Protein AF-A0A7S2M0Y6-F1 (afdb_monomer_lite)

Organism: NCBI:txid1333877

Sequence (138 aa):
VGSIPAVNFHEPTCTGGSCYLIDESVEADVHTFSRGSDGDYDNSEEATISWTGPAVVVVTRFATEANFDYLYIADEPGLSGDYHDVPLEYQLDGSTPNIRWTSDGSVTNDGWDFSLRQTEAIVEFRVGATEPHGIGFE

Radius of gyration: 20.8 Å; chains: 1; bounding box: 68×25×64 Å

Foldseek 3Di:
DDDDQADLWFDKDKDFDCVVQWDWDDDPQKIKTDHQPVHWHAAFGKMKIKTFAKKKKWWAAAAFAAPFWFKDWFPDDTDHHGDPPDGDIDTGGDGMGMIITGGHRDDIDSGTMMMMHHDDSDDPPPPPPPDPPDDDDD

pLDDT: mean 83.96, std 18.81, range [37.09, 98.12]

Structure (mmCIF, N/CA/C/O backbone):
data_AF-A0A7S2M0Y6-F1
#
_entry.id   AF-A0A7S2M0Y6-F1
#
loop_
_atom_site.group_PDB
_atom_site.id
_atom_site.type_symbol
_atom_site.label_atom_id
_atom_site.label_alt_id
_atom_site.label_comp_id
_atom_site.label_asym_id
_atom_site.label_entity_id
_atom_site.label_seq_id
_atom_site.pdbx_PDB_ins_code
_atom_site.Cartn_x
_atom_site.Cartn_y
_atom_site.Cartn_z
_atom_site.occupancy
_atom_site.B_iso_or_equiv
_atom_site.auth_seq_id
_atom_site.auth_comp_id
_atom_site.auth_asym_id
_atom_site.auth_atom_id
_atom_site.pdbx_PDB_model_num
ATOM 1 N N . VAL A 1 1 ? -33.124 -4.636 10.864 1.00 37.09 1 VAL A N 1
ATOM 2 C CA . VAL A 1 1 ? -31.934 -4.239 11.643 1.00 37.09 1 VAL A CA 1
ATOM 3 C C . VAL A 1 1 ? -31.182 -3.234 10.794 1.00 37.09 1 VAL A C 1
ATOM 5 O O . VAL A 1 1 ? -30.945 -3.527 9.632 1.00 37.09 1 VAL A O 1
ATOM 8 N N . GLY A 1 2 ? -30.992 -2.013 11.287 1.00 38.84 2 GLY A N 1
ATOM 9 C CA . GLY A 1 2 ? -30.251 -0.971 10.576 1.00 38.84 2 GLY A CA 1
ATOM 10 C C . GLY A 1 2 ? -28.986 -0.698 11.366 1.00 38.84 2 GLY A C 1
ATOM 11 O O . GLY A 1 2 ? -29.086 -0.258 12.508 1.00 38.84 2 GLY A O 1
ATOM 12 N N . SER A 1 3 ? -27.833 -1.030 10.798 1.00 49.31 3 SER A N 1
ATOM 13 C CA . S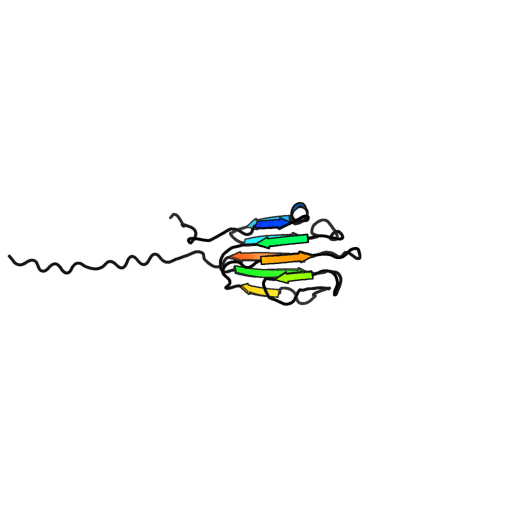ER A 1 3 ? -26.539 -0.692 11.383 1.00 49.31 3 SER A CA 1
ATOM 14 C C . SER A 1 3 ? -26.245 0.761 11.032 1.00 49.31 3 SER A C 1
ATOM 16 O O . SER A 1 3 ? -26.268 1.132 9.861 1.00 49.31 3 SER A O 1
ATOM 18 N N . ILE A 1 4 ? -26.050 1.596 12.046 1.00 48.88 4 ILE A N 1
ATOM 19 C CA . ILE A 1 4 ? -25.604 2.975 11.863 1.00 48.88 4 ILE A CA 1
ATOM 20 C C . ILE A 1 4 ? -24.075 2.910 11.941 1.00 48.88 4 ILE A C 1
ATOM 22 O O . ILE A 1 4 ? -23.584 2.406 12.953 1.00 48.88 4 ILE A O 1
ATOM 26 N N . PRO A 1 5 ? -23.318 3.356 10.924 1.00 52.50 5 PRO A N 1
ATOM 27 C CA . PRO A 1 5 ? -21.864 3.426 11.041 1.00 52.50 5 PRO A CA 1
ATOM 28 C C . PRO A 1 5 ? -21.498 4.316 12.237 1.00 52.50 5 PRO A C 1
ATOM 30 O O . PRO A 1 5 ? -22.153 5.339 12.468 1.00 52.50 5 PRO A O 1
ATOM 33 N N . ALA A 1 6 ? -20.493 3.922 13.027 1.00 55.50 6 ALA A N 1
ATOM 34 C CA . ALA A 1 6 ? -20.000 4.754 14.120 1.00 55.50 6 ALA A CA 1
ATOM 35 C C . ALA A 1 6 ? -19.696 6.170 13.622 1.00 55.50 6 ALA A C 1
ATOM 37 O O . ALA A 1 6 ? -19.186 6.388 12.522 1.00 55.50 6 ALA A O 1
ATOM 38 N N . VAL A 1 7 ? -20.018 7.148 14.463 1.00 53.25 7 VAL A N 1
ATOM 39 C CA . VAL A 1 7 ? -19.713 8.554 14.210 1.00 53.25 7 VAL A CA 1
ATOM 40 C C . VAL A 1 7 ? -18.205 8.711 13.945 1.00 53.25 7 VAL A C 1
ATOM 42 O O . VAL A 1 7 ? -17.394 8.348 14.793 1.00 53.25 7 VAL A O 1
ATOM 45 N N . ASN A 1 8 ? -17.853 9.263 12.776 1.00 59.78 8 ASN A N 1
ATOM 46 C CA . ASN A 1 8 ? -16.494 9.392 12.209 1.00 59.78 8 ASN A CA 1
ATOM 47 C C . ASN A 1 8 ? -15.907 8.153 11.509 1.00 59.78 8 ASN A C 1
ATOM 49 O O . ASN A 1 8 ? -14.697 8.067 11.375 1.00 59.78 8 ASN A O 1
ATOM 53 N N . PHE A 1 9 ? -16.707 7.202 11.036 1.00 70.19 9 PHE A N 1
ATOM 54 C CA . PHE A 1 9 ? -16.188 6.132 10.184 1.00 70.19 9 PHE A CA 1
ATOM 55 C C . PHE A 1 9 ? -16.194 6.548 8.706 1.00 70.19 9 PHE A C 1
ATOM 57 O O . PHE A 1 9 ? -17.235 6.954 8.189 1.00 70.19 9 PHE A O 1
ATOM 64 N N . HIS A 1 10 ? -15.044 6.442 8.040 1.00 80.31 10 HIS A N 1
ATOM 65 C CA . HIS A 1 10 ? -14.911 6.649 6.597 1.00 80.31 10 HIS A CA 1
ATOM 66 C C . HIS A 1 10 ? -14.350 5.389 5.955 1.00 80.31 10 HIS A C 1
ATOM 68 O O . HIS A 1 10 ? -13.361 4.838 6.451 1.00 80.31 10 HIS A O 1
ATOM 74 N N . GLU A 1 11 ? -14.997 4.967 4.869 1.00 85.69 11 GLU A N 1
ATOM 75 C CA . GLU A 1 11 ? -14.523 3.887 4.010 1.00 85.69 11 GLU A CA 1
ATOM 76 C C . GLU A 1 11 ? -13.134 4.220 3.434 1.00 85.69 11 GLU A C 1
ATOM 78 O O . GLU A 1 11 ? -12.812 5.403 3.241 1.00 85.69 11 GLU A O 1
ATOM 83 N N . PRO A 1 12 ? -12.293 3.205 3.175 1.00 92.06 12 PRO A N 1
ATOM 84 C CA . PRO A 1 12 ? -11.012 3.388 2.515 1.00 92.06 12 PRO A CA 1
ATOM 85 C C . PRO A 1 12 ? -11.175 4.142 1.200 1.00 92.06 12 PRO A C 1
ATOM 87 O O . PRO A 1 12 ? -12.008 3.802 0.372 1.00 92.06 12 PRO A O 1
ATOM 90 N N . THR A 1 13 ? -10.387 5.195 1.016 1.00 93.50 13 THR A N 1
ATOM 91 C CA . THR A 1 13 ? -10.391 5.996 -0.209 1.00 93.50 13 THR A CA 1
ATOM 92 C C . THR A 1 13 ? -8.967 6.174 -0.706 1.00 93.50 13 THR A C 1
ATOM 94 O O . THR A 1 13 ? -8.097 6.620 0.049 1.00 93.50 13 THR A O 1
ATOM 97 N N . CYS A 1 14 ? -8.733 5.881 -1.986 1.00 96.31 14 CYS A N 1
ATOM 98 C CA . CYS A 1 14 ? -7.466 6.174 -2.646 1.00 96.31 14 CYS A CA 1
ATOM 99 C C . CYS A 1 14 ? -7.430 7.623 -3.156 1.00 96.31 14 CYS A C 1
ATOM 101 O O . CYS A 1 14 ? -8.328 8.085 -3.860 1.00 96.31 14 CYS A O 1
ATOM 103 N N . THR A 1 15 ? -6.355 8.339 -2.835 1.00 96.38 15 THR A N 1
ATOM 104 C CA . THR A 1 15 ? -6.030 9.666 -3.374 1.00 96.38 15 THR A CA 1
ATOM 105 C C . THR A 1 15 ? -4.595 9.696 -3.897 1.00 96.38 15 THR A C 1
ATOM 107 O O . THR A 1 15 ? -3.722 9.036 -3.343 1.00 96.38 15 THR A O 1
ATOM 110 N N . GLY A 1 16 ? -4.329 10.443 -4.967 1.00 94.69 16 GLY A N 1
ATOM 111 C CA . GLY A 1 16 ? -2.990 10.535 -5.559 1.00 94.69 16 GLY A CA 1
ATOM 112 C C . GLY A 1 16 ? -2.996 10.386 -7.074 1.00 94.69 16 GLY A C 1
ATOM 113 O O . GLY A 1 16 ? -4.030 10.102 -7.683 1.00 94.69 16 GLY A O 1
ATOM 114 N N . GLY A 1 17 ? -1.826 10.608 -7.674 1.00 92.94 17 GLY A N 1
ATOM 115 C CA . GLY A 1 17 ? -1.639 10.550 -9.120 1.00 92.94 17 GLY A CA 1
ATOM 116 C C . GLY A 1 17 ? -1.900 9.164 -9.692 1.00 92.94 17 GLY A C 1
ATOM 117 O O . GLY A 1 17 ? -2.419 9.080 -10.795 1.00 92.94 17 GLY A O 1
ATOM 118 N N . SER A 1 18 ? -1.621 8.102 -8.934 1.00 96.00 18 SER A N 1
ATOM 119 C CA . SER A 1 18 ? -1.618 6.720 -9.432 1.00 96.00 18 SER A CA 1
ATOM 120 C C . SER A 1 18 ? -2.793 5.870 -8.954 1.00 96.00 18 SER A C 1
ATOM 122 O O . SER A 1 18 ? -2.845 4.685 -9.253 1.00 96.00 18 SER A O 1
ATOM 124 N N . CYS A 1 19 ? -3.779 6.447 -8.262 1.00 95.94 19 CYS A N 1
ATOM 125 C CA . CYS A 1 19 ? -4.940 5.684 -7.786 1.00 95.94 19 CYS A CA 1
ATOM 126 C C . CYS A 1 19 ? -5.770 5.046 -8.902 1.00 95.94 19 CYS A C 1
ATOM 128 O O . CYS A 1 19 ? -6.422 4.041 -8.671 1.00 95.94 19 CYS A O 1
ATOM 130 N N . TYR A 1 20 ? -5.734 5.598 -10.117 1.00 94.25 20 TYR A N 1
ATOM 131 C CA . TYR A 1 20 ? -6.425 5.011 -11.268 1.00 94.25 20 TYR A CA 1
ATOM 132 C C . TYR A 1 20 ? -5.757 3.726 -11.795 1.00 94.25 20 TYR A C 1
ATOM 134 O O . TYR A 1 20 ? -6.341 3.057 -12.644 1.00 94.25 20 TYR A O 1
ATOM 142 N N . LEU A 1 21 ? -4.540 3.417 -11.332 1.00 95.12 21 LEU A N 1
ATOM 143 C CA . LEU A 1 21 ? -3.775 2.206 -11.654 1.00 95.12 21 LEU A CA 1
ATOM 144 C C . LEU A 1 21 ? -3.894 1.133 -10.563 1.00 95.12 21 LEU A C 1
ATOM 146 O O . LEU A 1 21 ? -3.341 0.046 -10.712 1.00 95.12 21 LEU A O 1
ATOM 150 N N . ILE A 1 22 ? -4.556 1.455 -9.450 1.00 96.25 22 ILE A N 1
ATOM 151 C CA . ILE A 1 22 ? -4.773 0.537 -8.335 1.00 96.25 22 ILE A CA 1
ATOM 152 C C . ILE A 1 22 ? -6.170 -0.044 -8.507 1.00 96.25 22 ILE A C 1
ATOM 154 O O . ILE A 1 22 ? -7.155 0.696 -8.516 1.00 96.25 22 ILE A O 1
ATOM 158 N N . ASP A 1 23 ? -6.242 -1.363 -8.652 1.00 95.94 23 ASP A N 1
ATOM 159 C CA . ASP A 1 23 ? -7.515 -2.068 -8.646 1.00 95.94 23 ASP A CA 1
ATOM 160 C C . ASP A 1 23 ? -8.055 -2.103 -7.216 1.00 95.94 23 ASP A C 1
ATOM 162 O O . ASP A 1 23 ? -7.340 -2.458 -6.274 1.00 95.94 23 ASP A O 1
ATOM 166 N N . GLU A 1 24 ? -9.313 -1.697 -7.061 1.00 94.88 24 GLU A N 1
ATOM 167 C CA . GLU A 1 24 ? -10.039 -1.751 -5.800 1.00 94.88 24 GLU A CA 1
ATOM 168 C C . GLU A 1 24 ? -11.274 -2.633 -5.970 1.00 94.88 24 GLU A C 1
ATOM 170 O O . GLU A 1 24 ? -12.118 -2.408 -6.844 1.00 94.88 24 GLU A O 1
ATOM 175 N N . SER A 1 25 ? -11.420 -3.608 -5.078 1.00 94.25 25 SER A N 1
ATOM 176 C CA . SER A 1 25 ? -12.611 -4.446 -4.986 1.00 94.25 25 SER A CA 1
AT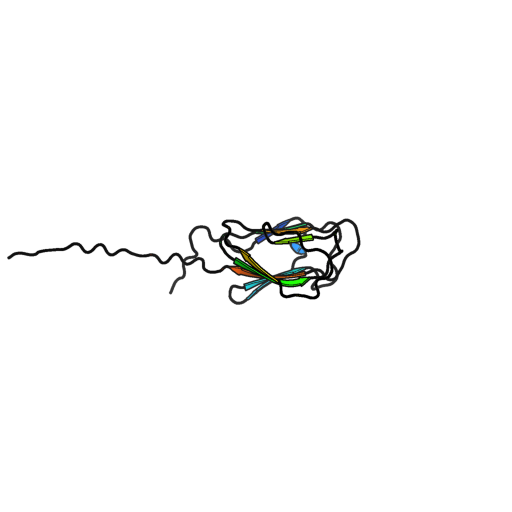OM 177 C C . SER A 1 25 ? -13.077 -4.575 -3.542 1.00 94.25 25 SER A C 1
ATOM 179 O O . SER A 1 25 ? -12.286 -4.514 -2.603 1.00 94.25 25 SER A O 1
ATOM 181 N N . VAL A 1 26 ? -14.387 -4.740 -3.351 1.00 92.88 26 VAL A N 1
ATOM 182 C CA . VAL A 1 26 ? -14.992 -4.847 -2.018 1.00 92.88 26 VAL A CA 1
ATOM 183 C C . VAL A 1 26 ? -15.872 -6.083 -1.960 1.00 92.88 26 VAL A C 1
ATOM 185 O O . VAL A 1 26 ? -16.882 -6.168 -2.660 1.00 92.88 26 VAL A O 1
ATOM 188 N N . GLU A 1 27 ? -15.516 -7.024 -1.088 1.00 91.94 27 GLU A N 1
ATOM 189 C CA . GLU A 1 27 ? -16.292 -8.237 -0.833 1.00 91.94 27 GLU A CA 1
ATOM 190 C C . GLU A 1 27 ? -16.510 -8.415 0.672 1.00 91.94 27 GLU A C 1
ATOM 192 O O . GLU A 1 27 ? -15.562 -8.493 1.447 1.00 91.94 27 GLU A O 1
ATOM 197 N N . ALA A 1 28 ? -17.775 -8.490 1.100 1.00 86.81 28 ALA A N 1
ATOM 198 C CA . ALA A 1 28 ? -18.154 -8.746 2.494 1.00 86.81 28 ALA A CA 1
ATOM 199 C C . ALA A 1 28 ? -17.416 -7.870 3.541 1.00 86.81 28 ALA A C 1
ATOM 201 O O . ALA A 1 28 ? -16.958 -8.393 4.556 1.00 86.81 28 ALA A O 1
ATOM 202 N N . ASP A 1 29 ? -17.345 -6.551 3.303 1.00 84.25 29 ASP A N 1
ATOM 203 C CA . ASP A 1 29 ? -16.679 -5.549 4.173 1.00 84.25 29 ASP A CA 1
ATOM 204 C C . ASP A 1 29 ? -15.137 -5.622 4.183 1.00 84.25 29 ASP A C 1
ATOM 206 O O . ASP A 1 29 ? -14.464 -4.991 4.995 1.00 84.25 29 ASP A O 1
ATOM 210 N N . VAL A 1 30 ? -14.553 -6.386 3.261 1.00 91.75 30 VAL A N 1
ATOM 211 C CA . VAL A 1 30 ? -13.108 -6.420 3.030 1.00 91.75 30 VAL A CA 1
ATOM 212 C C . VAL A 1 30 ? -12.808 -5.666 1.742 1.00 91.75 30 VAL A C 1
ATOM 214 O O . VAL A 1 30 ? -13.228 -6.087 0.663 1.00 91.75 30 VAL A O 1
ATOM 217 N N . HIS A 1 31 ? -12.076 -4.560 1.862 1.00 95.06 31 HIS A N 1
ATOM 218 C CA . HIS A 1 31 ? -11.526 -3.838 0.718 1.00 95.06 31 HIS A CA 1
ATOM 219 C C . HIS A 1 31 ? -10.213 -4.501 0.315 1.00 95.06 31 HIS A C 1
ATOM 221 O O . HIS A 1 31 ? -9.343 -4.709 1.158 1.00 95.06 31 HIS A O 1
ATOM 227 N N . THR A 1 32 ? -10.058 -4.836 -0.956 1.00 96.69 32 THR A N 1
ATOM 228 C CA . THR A 1 32 ? -8.810 -5.357 -1.515 1.00 96.69 32 THR A CA 1
ATOM 229 C C . THR A 1 32 ? -8.258 -4.334 -2.485 1.00 96.69 32 THR A C 1
ATOM 231 O O . THR A 1 32 ? -8.981 -3.868 -3.363 1.00 96.69 32 THR A O 1
ATOM 234 N N . PHE A 1 33 ? -6.985 -4.001 -2.306 1.00 97.06 33 PHE A N 1
ATOM 235 C CA . PHE A 1 33 ? -6.241 -3.106 -3.175 1.00 97.06 33 PHE A CA 1
ATOM 236 C C . PHE A 1 33 ? -5.098 -3.880 -3.811 1.00 97.06 33 PHE A C 1
ATOM 238 O O . PHE A 1 33 ? -4.307 -4.519 -3.110 1.00 97.06 33 PHE A O 1
ATOM 245 N N . SER A 1 34 ? -5.001 -3.778 -5.129 1.00 97.12 34 SER A N 1
ATOM 246 C CA . SER A 1 34 ? -3.989 -4.466 -5.918 1.00 97.12 34 SER A CA 1
ATOM 247 C C . SER A 1 34 ? -3.305 -3.490 -6.856 1.00 97.12 34 SER A C 1
ATOM 249 O O . SER A 1 34 ? -3.946 -2.841 -7.684 1.00 97.12 34 SER A O 1
ATOM 251 N N . ARG A 1 35 ? -1.977 -3.414 -6.761 1.00 96.50 35 ARG A N 1
ATOM 252 C CA . ARG A 1 35 ? -1.142 -2.788 -7.780 1.00 96.50 35 ARG A CA 1
ATOM 253 C C . ARG A 1 35 ? -0.309 -3.855 -8.465 1.00 96.50 35 ARG A C 1
ATOM 255 O O . ARG A 1 35 ? 0.426 -4.603 -7.830 1.00 96.50 35 ARG A O 1
ATOM 262 N N . GLY A 1 36 ? -0.408 -3.876 -9.788 1.00 91.69 36 GLY A N 1
ATOM 263 C CA . GLY A 1 36 ? 0.342 -4.795 -10.639 1.00 91.69 36 GLY A CA 1
ATOM 264 C C . GLY A 1 36 ? -0.354 -6.133 -10.907 1.00 91.69 36 GLY A C 1
ATOM 265 O O . GLY A 1 36 ? 0.285 -7.140 -11.199 1.00 91.69 36 GLY A O 1
ATOM 266 N N . SER A 1 37 ? -1.686 -6.146 -10.806 1.00 85.00 37 SER A N 1
ATOM 267 C CA . SER A 1 37 ? -2.553 -7.230 -11.288 1.00 85.00 37 SER A CA 1
ATOM 268 C C . SER A 1 37 ? -2.517 -7.391 -12.812 1.00 85.00 37 SER A C 1
ATOM 270 O O . SER A 1 37 ? -2.675 -8.500 -13.319 1.00 85.00 37 SER A O 1
ATOM 272 N N . ASP A 1 38 ? -2.286 -6.295 -13.539 1.00 86.19 38 ASP A N 1
ATOM 273 C CA . ASP A 1 38 ? -2.311 -6.220 -15.006 1.00 86.19 38 ASP A CA 1
ATOM 274 C C . ASP A 1 38 ? -0.906 -6.133 -15.641 1.00 86.19 38 ASP A C 1
ATOM 276 O O . ASP A 1 38 ? -0.768 -5.853 -16.834 1.00 86.19 38 ASP A O 1
ATOM 280 N N . GLY A 1 39 ? 0.143 -6.384 -14.852 1.00 89.25 39 GLY A N 1
ATOM 281 C CA . GLY A 1 39 ? 1.554 -6.243 -15.229 1.00 89.25 39 GLY A CA 1
ATOM 282 C C . GLY A 1 39 ? 2.348 -5.482 -14.169 1.00 89.25 39 GLY A C 1
ATOM 283 O O . GLY A 1 39 ? 1.803 -5.158 -13.120 1.00 89.25 39 GLY A O 1
ATOM 284 N N . ASP A 1 40 ? 3.615 -5.177 -14.437 1.00 94.88 40 ASP A N 1
ATOM 285 C CA . ASP A 1 40 ? 4.464 -4.450 -13.486 1.00 94.88 40 ASP A CA 1
ATOM 286 C C . ASP A 1 40 ? 3.883 -3.070 -13.123 1.00 94.88 40 ASP A C 1
ATOM 288 O O . ASP A 1 40 ? 3.043 -2.505 -13.841 1.00 94.88 40 ASP A O 1
ATOM 292 N N . TYR A 1 41 ? 4.320 -2.503 -11.995 1.00 95.62 41 TYR A N 1
ATOM 293 C CA . TYR A 1 41 ? 4.013 -1.100 -11.714 1.00 95.62 41 TYR A CA 1
ATOM 294 C C . TYR A 1 41 ? 4.754 -0.122 -12.630 1.00 95.62 41 TYR A C 1
ATOM 296 O O . TYR A 1 41 ? 5.690 -0.511 -13.318 1.00 95.62 41 TYR A O 1
ATOM 304 N N . ASP A 1 42 ? 4.305 1.133 -12.696 1.00 95.94 42 ASP A N 1
ATOM 305 C CA . ASP A 1 42 ? 4.966 2.187 -13.466 1.00 95.94 42 ASP A CA 1
ATOM 306 C C . ASP A 1 42 ? 5.965 2.966 -12.597 1.00 95.94 42 ASP A C 1
ATOM 308 O O . ASP A 1 42 ? 5.924 2.956 -11.362 1.00 95.94 42 ASP A O 1
ATOM 312 N N . ASN A 1 43 ? 6.858 3.702 -13.255 1.00 96.31 43 ASN A N 1
ATOM 313 C CA . ASN A 1 43 ? 7.770 4.621 -12.580 1.00 96.31 43 ASN A CA 1
ATOM 314 C C . ASN A 1 43 ? 7.016 5.852 -12.054 1.00 96.31 43 ASN A C 1
ATOM 316 O O . ASN A 1 43 ? 6.066 6.332 -12.677 1.00 96.31 43 ASN A O 1
ATOM 320 N N . SER A 1 44 ? 7.542 6.454 -10.986 1.00 96.38 44 SER A N 1
ATOM 321 C CA . SER A 1 44 ? 7.067 7.718 -10.407 1.00 96.38 44 SER A CA 1
ATOM 322 C C . SER A 1 44 ? 5.595 7.686 -9.994 1.00 96.38 44 SER A C 1
ATOM 324 O O . SER A 1 44 ? 4.878 8.683 -10.119 1.00 96.38 44 SER A O 1
ATOM 326 N N . GLU A 1 45 ? 5.138 6.534 -9.514 1.00 97.31 45 GLU A N 1
ATOM 327 C CA . GLU A 1 45 ? 3.811 6.385 -8.950 1.00 97.31 45 GLU A CA 1
ATOM 328 C C . GLU A 1 45 ? 3.733 6.989 -7.551 1.00 97.31 45 GLU A C 1
ATOM 330 O O . GLU A 1 45 ? 4.677 6.930 -6.763 1.00 97.31 45 GLU A O 1
ATOM 335 N N . GLU A 1 46 ? 2.568 7.549 -7.231 1.00 97.75 46 GLU A N 1
ATOM 336 C CA . GLU A 1 46 ? 2.240 8.019 -5.890 1.00 97.75 46 GLU A CA 1
ATOM 337 C C . GLU A 1 46 ? 0.749 7.801 -5.624 1.00 97.75 46 GLU A C 1
ATOM 339 O O . GLU A 1 46 ? -0.120 8.278 -6.368 1.00 97.75 46 GLU A O 1
ATOM 344 N N . ALA A 1 47 ? 0.450 7.096 -4.537 1.00 98.06 47 ALA A N 1
ATOM 345 C CA . ALA A 1 47 ? -0.910 6.899 -4.060 1.00 98.06 47 ALA A CA 1
ATOM 346 C C . ALA A 1 47 ? -0.957 6.866 -2.530 1.00 98.06 47 ALA A C 1
ATOM 348 O O . ALA A 1 47 ? -0.019 6.438 -1.860 1.00 98.06 47 ALA A O 1
ATOM 349 N N . THR A 1 48 ? -2.070 7.326 -1.972 1.00 97.94 48 THR A N 1
ATOM 350 C CA . THR A 1 48 ? -2.357 7.311 -0.539 1.00 97.94 48 THR A CA 1
ATOM 351 C C . THR A 1 48 ? -3.778 6.809 -0.320 1.00 97.94 48 THR A C 1
ATOM 353 O O . THR A 1 48 ? -4.742 7.460 -0.725 1.00 97.94 48 THR A O 1
ATOM 356 N N . ILE A 1 49 ? -3.908 5.671 0.352 1.00 96.94 49 ILE A N 1
ATOM 357 C CA . ILE A 1 49 ? -5.178 5.051 0.728 1.00 96.94 49 ILE A CA 1
ATOM 358 C C . ILE A 1 49 ? -5.437 5.396 2.189 1.00 96.94 49 ILE A C 1
ATOM 360 O O . ILE A 1 49 ? -4.649 5.041 3.059 1.00 96.94 49 ILE A O 1
ATOM 364 N N . SER A 1 50 ? -6.504 6.138 2.469 1.00 94.56 50 SER A N 1
ATOM 365 C CA . SER A 1 50 ? -6.819 6.630 3.818 1.00 94.56 50 SER A CA 1
ATOM 366 C C . SER A 1 50 ? -8.193 6.166 4.264 1.00 94.56 50 SER A C 1
ATOM 368 O O . SER A 1 50 ? -9.108 6.070 3.451 1.00 94.56 50 SER A O 1
ATOM 370 N N . TRP A 1 51 ? -8.346 5.929 5.562 1.00 92.06 51 TRP A N 1
ATOM 371 C CA . TRP A 1 51 ? -9.626 5.599 6.183 1.00 92.06 51 TRP A CA 1
ATOM 372 C C . TRP A 1 51 ? -9.685 6.187 7.594 1.00 92.06 51 TRP A C 1
ATOM 374 O O . TRP A 1 51 ? -8.743 6.825 8.071 1.00 92.06 51 TRP A O 1
ATOM 384 N N . THR A 1 52 ? -10.821 6.033 8.268 1.00 89.38 52 THR A N 1
ATOM 385 C CA . THR A 1 52 ? -10.976 6.481 9.660 1.00 89.38 52 THR A CA 1
ATOM 386 C C . THR A 1 52 ? -11.439 5.323 10.533 1.00 89.38 52 THR A C 1
ATOM 388 O O . THR A 1 52 ? -12.339 4.573 10.152 1.00 89.38 52 THR A O 1
ATOM 391 N N . GLY A 1 53 ? -10.826 5.189 11.707 1.00 86.56 53 GLY A N 1
ATOM 392 C CA . GLY A 1 53 ? -11.092 4.116 12.660 1.00 86.56 53 GLY A CA 1
ATOM 393 C C . GLY A 1 53 ? -10.170 2.898 12.525 1.00 86.56 53 GLY A C 1
ATOM 394 O O . GLY A 1 53 ? -9.341 2.826 11.612 1.00 86.56 53 GLY A O 1
ATOM 395 N N . PRO A 1 54 ? -10.314 1.938 13.453 1.00 88.31 54 PRO A N 1
ATOM 396 C CA . PRO A 1 54 ? -9.424 0.796 13.538 1.00 88.31 54 PRO A CA 1
ATOM 397 C C . PRO A 1 54 ? -9.612 -0.164 12.362 1.00 88.31 54 PRO A C 1
ATOM 399 O O . PRO A 1 54 ? -10.730 -0.397 11.891 1.00 88.31 54 PRO A O 1
ATOM 402 N N . ALA A 1 55 ? -8.510 -0.742 11.898 1.00 91.50 55 ALA A N 1
ATOM 403 C CA . ALA A 1 55 ? -8.519 -1.715 10.817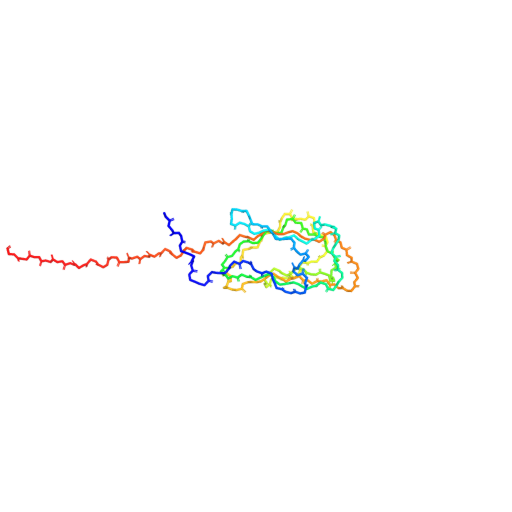 1.00 91.50 55 ALA A CA 1
ATOM 404 C C . ALA A 1 55 ? -7.419 -2.756 10.968 1.00 91.50 55 ALA A C 1
ATOM 406 O O . ALA A 1 55 ? -6.386 -2.529 11.594 1.00 91.50 55 ALA A O 1
ATOM 407 N N . VAL A 1 56 ? -7.646 -3.891 10.325 1.00 93.94 56 VAL A N 1
ATOM 408 C CA . VAL A 1 56 ? -6.634 -4.908 10.082 1.00 93.94 56 VAL A CA 1
ATOM 409 C C . VAL A 1 56 ? -6.258 -4.836 8.611 1.00 93.94 56 VAL A C 1
ATOM 411 O O . VAL A 1 56 ? -7.129 -4.929 7.743 1.00 93.94 56 VAL A O 1
ATOM 414 N N . VAL A 1 57 ? -4.967 -4.665 8.347 1.00 95.69 57 VAL A N 1
ATOM 415 C CA . VAL A 1 57 ? -4.388 -4.689 7.003 1.00 95.69 57 VAL A CA 1
ATOM 416 C C . VAL A 1 57 ? -3.579 -5.967 6.858 1.00 95.69 57 VAL A C 1
ATOM 418 O O . VAL A 1 57 ? -2.737 -6.264 7.703 1.00 95.69 57 VAL A O 1
ATOM 421 N N . VAL A 1 58 ? -3.825 -6.722 5.792 1.00 96.94 58 VAL A N 1
ATOM 422 C CA . VAL A 1 58 ? -3.096 -7.955 5.484 1.00 96.94 58 VAL A CA 1
ATOM 423 C C . VAL A 1 58 ? -2.511 -7.847 4.086 1.00 96.94 58 VAL A C 1
ATOM 425 O O . VAL A 1 58 ? -3.260 -7.868 3.111 1.00 96.94 58 VAL A O 1
ATOM 428 N N . VAL A 1 59 ? -1.187 -7.752 3.989 1.00 96.94 59 VAL A N 1
ATOM 429 C CA . VAL A 1 59 ? -0.455 -7.773 2.714 1.00 96.94 59 VAL A CA 1
ATOM 430 C C . VAL A 1 59 ? -0.291 -9.224 2.282 1.00 96.94 59 VAL A C 1
ATOM 432 O O . VAL A 1 59 ? 0.257 -10.029 3.034 1.00 96.94 59 VAL A O 1
ATOM 435 N N . THR A 1 60 ? -0.775 -9.571 1.094 1.00 96.00 60 THR A N 1
ATOM 436 C CA . THR A 1 60 ? -0.836 -10.953 0.586 1.00 96.00 60 THR A CA 1
ATOM 437 C C . THR A 1 60 ? 0.128 -11.214 -0.567 1.00 96.00 60 THR A C 1
ATOM 439 O O . THR A 1 60 ? 0.510 -12.364 -0.777 1.00 96.00 60 THR A O 1
ATOM 442 N N . ARG A 1 61 ? 0.562 -10.166 -1.276 1.00 94.88 61 ARG A N 1
ATOM 443 C CA . ARG A 1 61 ? 1.605 -10.209 -2.309 1.00 94.88 61 ARG A CA 1
ATOM 444 C C . ARG A 1 61 ? 2.467 -8.961 -2.195 1.00 94.88 61 ARG A C 1
ATOM 446 O O . ARG A 1 61 ? 1.933 -7.879 -1.957 1.00 94.88 61 ARG A O 1
ATOM 453 N N . PHE A 1 62 ? 3.779 -9.107 -2.358 1.00 95.88 62 PHE A N 1
ATOM 454 C CA . PHE A 1 62 ? 4.697 -7.975 -2.307 1.00 95.88 62 PHE A CA 1
ATOM 455 C C . PHE A 1 62 ? 6.016 -8.261 -3.044 1.00 95.88 62 PHE A C 1
ATOM 457 O O . PHE A 1 62 ? 6.791 -9.124 -2.626 1.00 95.88 62 PHE A O 1
ATOM 464 N N . ALA A 1 63 ? 6.253 -7.525 -4.126 1.00 95.25 63 ALA A N 1
ATOM 465 C CA . ALA A 1 63 ? 7.448 -7.565 -4.959 1.00 95.25 63 ALA A CA 1
ATOM 466 C C . ALA A 1 63 ? 7.687 -6.175 -5.575 1.00 95.25 63 ALA A C 1
ATOM 468 O O . ALA A 1 63 ? 7.037 -5.784 -6.547 1.00 95.25 63 ALA A O 1
ATOM 469 N N . THR A 1 64 ? 8.597 -5.405 -4.979 1.00 96.25 64 THR A N 1
ATOM 470 C CA . THR A 1 64 ? 8.973 -4.052 -5.429 1.00 96.25 64 THR A CA 1
ATOM 471 C C . THR A 1 64 ? 10.489 -3.915 -5.555 1.00 96.25 64 THR A C 1
ATOM 473 O O . THR A 1 64 ? 11.231 -4.795 -5.119 1.00 96.25 64 THR A O 1
ATOM 476 N N . GLU A 1 65 ? 10.997 -2.818 -6.126 1.00 96.56 65 GLU A N 1
ATOM 477 C CA . GLU A 1 65 ? 12.438 -2.577 -6.149 1.00 96.56 65 GLU A CA 1
ATOM 478 C C . GLU A 1 65 ? 12.967 -2.345 -4.727 1.00 96.56 65 GLU A C 1
ATOM 480 O O . GLU A 1 65 ? 12.560 -1.431 -4.000 1.00 96.56 65 GLU A O 1
ATOM 485 N N . ALA A 1 66 ? 13.920 -3.183 -4.320 1.00 95.44 66 ALA A N 1
ATOM 486 C CA . ALA A 1 66 ? 14.484 -3.139 -2.982 1.00 95.44 66 ALA A CA 1
ATOM 487 C C . ALA A 1 66 ? 15.183 -1.802 -2.696 1.00 95.44 66 ALA A C 1
ATOM 489 O O . ALA A 1 66 ? 16.201 -1.481 -3.308 1.00 95.44 66 ALA A O 1
ATOM 490 N N . ASN A 1 67 ? 14.735 -1.115 -1.643 1.00 94.50 67 ASN A N 1
ATOM 491 C CA . ASN A 1 67 ? 15.248 0.168 -1.147 1.00 94.50 67 ASN A CA 1
ATOM 492 C C . ASN A 1 67 ? 14.932 1.415 -1.999 1.00 94.50 67 ASN A C 1
ATOM 494 O O . ASN A 1 67 ? 15.429 2.496 -1.658 1.00 94.50 67 ASN A O 1
ATOM 498 N N . PHE A 1 68 ? 14.105 1.306 -3.037 1.00 96.19 68 PHE A N 1
ATOM 499 C CA . PHE A 1 68 ? 13.737 2.438 -3.900 1.00 96.19 68 PHE A CA 1
ATOM 500 C C . PHE A 1 68 ? 12.227 2.652 -3.938 1.00 96.19 68 PHE A C 1
ATOM 502 O O . PHE A 1 68 ? 11.771 3.776 -3.723 1.00 96.19 68 PHE A O 1
ATOM 509 N N . ASP A 1 69 ? 11.473 1.562 -4.062 1.00 97.81 69 ASP A N 1
ATOM 510 C CA . ASP A 1 69 ? 10.018 1.591 -4.108 1.00 97.81 69 ASP A CA 1
ATOM 511 C C . ASP A 1 69 ? 9.427 1.114 -2.788 1.00 97.81 69 ASP A C 1
ATOM 513 O O . ASP A 1 69 ? 9.769 0.033 -2.294 1.00 97.81 69 ASP A O 1
ATOM 517 N N . TYR A 1 70 ? 8.516 1.905 -2.222 1.00 97.44 70 TYR A N 1
ATOM 518 C CA . TYR A 1 70 ? 8.063 1.705 -0.851 1.00 97.44 70 TYR A CA 1
ATOM 519 C C . TYR A 1 70 ? 6.547 1.684 -0.702 1.00 97.44 70 TYR A C 1
ATOM 521 O O . TYR A 1 70 ? 5.844 2.593 -1.149 1.00 97.44 70 TYR A O 1
ATOM 529 N N . LEU A 1 71 ? 6.069 0.700 0.061 1.00 97.75 71 LEU A N 1
ATOM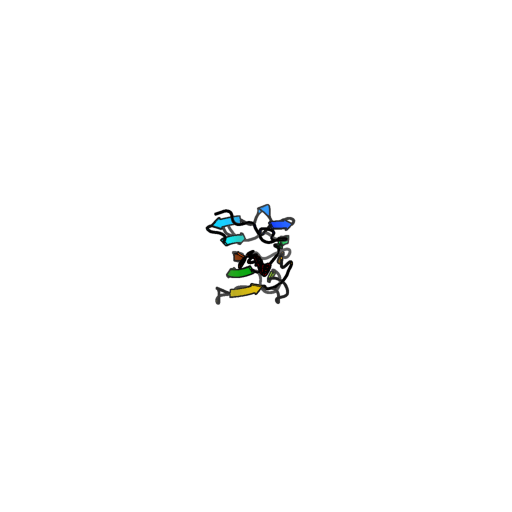 530 C CA . LEU A 1 71 ? 4.724 0.671 0.626 1.00 97.75 71 LEU A CA 1
ATOM 531 C C . LEU A 1 71 ? 4.805 0.900 2.138 1.00 97.75 71 LEU A C 1
ATOM 533 O O . LEU A 1 71 ? 5.356 0.090 2.882 1.00 97.75 71 LEU A O 1
ATOM 537 N N . TYR A 1 72 ? 4.256 2.014 2.601 1.00 96.81 72 TYR A N 1
ATOM 538 C CA . TYR A 1 72 ? 4.182 2.366 4.015 1.00 96.81 72 TYR A CA 1
ATOM 539 C C . TYR A 1 72 ? 2.811 1.983 4.558 1.00 96.81 72 TYR A C 1
ATOM 541 O O . TYR A 1 72 ? 1.799 2.441 4.027 1.00 96.81 72 TYR A O 1
ATOM 549 N N . ILE A 1 73 ? 2.778 1.181 5.623 1.00 95.44 73 ILE A N 1
ATOM 550 C CA . ILE A 1 73 ? 1.546 0.825 6.330 1.00 95.44 73 ILE A CA 1
ATOM 551 C C . ILE A 1 73 ? 1.478 1.656 7.614 1.00 95.44 73 ILE A C 1
ATOM 553 O O . ILE A 1 73 ? 2.150 1.349 8.594 1.00 95.44 73 ILE A O 1
ATOM 557 N N . ALA A 1 74 ? 0.681 2.725 7.609 1.00 92.25 74 ALA A N 1
ATOM 558 C CA . ALA A 1 74 ? 0.615 3.700 8.698 1.00 92.25 74 ALA A CA 1
ATOM 559 C C . ALA A 1 74 ? 2.009 4.233 9.101 1.00 92.25 74 ALA A C 1
ATOM 561 O O . ALA A 1 74 ? 2.730 4.766 8.256 1.00 92.25 74 ALA A O 1
ATOM 562 N N . ASP A 1 75 ? 2.372 4.117 10.382 1.00 89.31 75 ASP A N 1
ATOM 563 C CA . ASP A 1 75 ? 3.641 4.596 10.945 1.00 89.31 75 ASP A CA 1
ATOM 564 C C . ASP 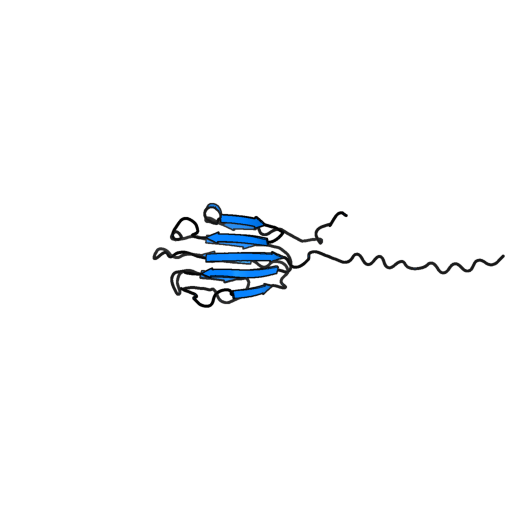A 1 75 ? 4.762 3.534 10.918 1.00 89.31 75 ASP A C 1
ATOM 566 O O . ASP A 1 75 ? 5.855 3.769 11.443 1.00 89.31 75 ASP A O 1
ATOM 570 N N . GLU A 1 76 ? 4.514 2.368 10.316 1.00 91.38 76 GLU A N 1
ATOM 571 C CA . GLU A 1 76 ? 5.506 1.299 10.213 1.00 91.38 76 GLU A CA 1
ATOM 572 C C . GLU A 1 76 ? 6.621 1.641 9.209 1.00 91.38 76 GLU A C 1
ATOM 574 O O . GLU A 1 76 ? 6.418 2.415 8.262 1.00 91.38 76 GLU A O 1
ATOM 579 N N . PRO A 1 77 ? 7.821 1.051 9.370 1.00 93.06 77 PRO A N 1
ATOM 580 C CA . PRO A 1 77 ? 8.870 1.150 8.364 1.00 93.06 77 PRO A CA 1
ATOM 581 C C . PRO A 1 77 ? 8.362 0.725 6.979 1.00 93.06 77 PRO A C 1
ATOM 583 O O . PRO A 1 77 ? 7.652 -0.271 6.849 1.00 93.06 77 PRO A O 1
ATOM 586 N N . GLY A 1 78 ? 8.749 1.470 5.940 1.00 94.31 78 GLY A N 1
ATOM 587 C CA . GLY A 1 78 ? 8.329 1.181 4.570 1.00 94.31 78 GLY A CA 1
ATOM 588 C C . GLY A 1 78 ? 8.815 -0.186 4.093 1.00 94.31 78 GLY A C 1
ATOM 589 O O . GLY A 1 78 ? 10.008 -0.492 4.172 1.00 94.31 78 GLY A O 1
ATOM 590 N N . LEU A 1 79 ? 7.893 -0.983 3.563 1.00 95.81 79 LEU A N 1
ATOM 591 C CA . LEU A 1 79 ? 8.182 -2.243 2.892 1.00 95.81 79 LEU A CA 1
ATOM 592 C C . LEU A 1 79 ? 8.789 -1.949 1.520 1.00 95.81 79 LEU A C 1
ATOM 594 O O . LEU A 1 79 ? 8.267 -1.105 0.800 1.00 95.81 79 LEU A O 1
ATOM 598 N N . SER A 1 80 ? 9.874 -2.634 1.165 1.00 96.00 80 SER A N 1
ATOM 599 C CA . SER A 1 80 ? 10.496 -2.571 -0.165 1.00 96.00 80 SER A CA 1
ATOM 600 C C . SER A 1 80 ? 11.202 -3.887 -0.493 1.00 96.00 80 SER A C 1
ATOM 602 O O . SER A 1 80 ? 11.658 -4.577 0.423 1.00 96.00 80 SER A O 1
ATOM 604 N N . GLY A 1 81 ? 11.327 -4.222 -1.777 1.00 94.19 81 GLY A N 1
ATOM 605 C CA . GLY A 1 81 ? 11.948 -5.467 -2.231 1.00 94.19 81 GLY A CA 1
ATOM 606 C C . GLY A 1 81 ? 10.951 -6.608 -2.418 1.00 94.19 81 GLY A C 1
ATOM 607 O O . GLY A 1 81 ? 9.736 -6.421 -2.391 1.00 94.19 81 GLY A O 1
ATOM 608 N N . ASP A 1 82 ? 11.482 -7.817 -2.563 1.00 88.88 82 ASP A N 1
ATOM 609 C CA . ASP A 1 82 ? 10.695 -9.046 -2.623 1.00 88.88 82 ASP A CA 1
ATOM 610 C C . ASP A 1 82 ? 10.507 -9.647 -1.226 1.00 88.88 82 ASP A C 1
ATOM 612 O O . ASP A 1 82 ? 11.477 -10.015 -0.555 1.00 88.88 82 ASP A O 1
ATOM 616 N N . TYR A 1 83 ? 9.253 -9.788 -0.789 1.00 81.38 83 TYR A N 1
ATOM 617 C CA . TYR A 1 83 ? 8.915 -10.446 0.476 1.00 81.38 83 TYR A CA 1
ATOM 618 C C . TYR A 1 83 ? 8.299 -11.821 0.216 1.00 81.38 83 TYR A C 1
ATOM 620 O O . TYR A 1 83 ? 7.124 -11.954 -0.118 1.00 81.38 83 TYR A O 1
ATOM 628 N N . HIS A 1 84 ? 9.090 -12.872 0.433 1.00 74.31 84 HIS A N 1
ATOM 629 C CA . HIS A 1 84 ? 8.615 -14.257 0.329 1.00 74.31 84 HIS A CA 1
ATOM 630 C C . HIS A 1 84 ? 7.829 -14.738 1.564 1.00 74.31 84 HIS A C 1
ATOM 632 O O . HIS A 1 84 ? 7.216 -15.801 1.510 1.00 74.31 84 HIS A O 1
ATOM 638 N N . ASP A 1 85 ? 7.823 -13.964 2.653 1.00 83.88 85 ASP A N 1
ATOM 639 C CA . ASP A 1 85 ? 7.194 -14.308 3.939 1.00 83.88 85 ASP A CA 1
ATOM 640 C C . ASP A 1 85 ? 5.798 -13.678 4.134 1.00 83.88 85 ASP A C 1
ATOM 642 O O . ASP A 1 85 ? 5.358 -13.441 5.258 1.00 83.88 85 ASP A O 1
ATOM 646 N N . VAL A 1 86 ? 5.079 -13.395 3.044 1.00 88.88 86 VAL A N 1
ATOM 647 C CA . VAL A 1 86 ? 3.659 -13.006 3.096 1.00 88.88 86 VAL A CA 1
ATOM 648 C C . VAL A 1 86 ? 2.773 -14.204 3.508 1.00 88.88 86 VAL A C 1
ATOM 650 O O . VAL A 1 86 ? 3.078 -15.345 3.149 1.00 88.88 86 VAL A O 1
ATOM 653 N N . PRO A 1 87 ? 1.658 -13.994 4.240 1.00 94.62 87 PRO A N 1
ATOM 654 C CA . PRO A 1 87 ? 1.031 -12.708 4.538 1.00 94.62 87 PRO A CA 1
ATOM 655 C C . PRO A 1 87 ? 1.636 -11.954 5.733 1.00 94.62 87 PRO A C 1
ATOM 657 O O . PRO A 1 87 ? 2.005 -12.557 6.739 1.00 94.62 87 PRO A O 1
ATOM 660 N N . LEU A 1 88 ? 1.648 -10.621 5.644 1.00 94.38 88 LEU A N 1
ATOM 661 C CA . LEU A 1 88 ? 1.999 -9.715 6.746 1.00 94.38 88 LEU A CA 1
ATOM 662 C C . LEU A 1 88 ? 0.729 -9.050 7.286 1.00 94.38 88 LEU A C 1
ATOM 664 O O . LEU A 1 88 ? -0.004 -8.433 6.516 1.00 94.38 88 LEU A O 1
ATOM 668 N N . GLU A 1 89 ? 0.472 -9.165 8.590 1.00 95.38 89 GLU A N 1
ATOM 669 C CA . GLU A 1 89 ? -0.706 -8.586 9.252 1.00 95.38 89 GLU A CA 1
ATOM 670 C C . GLU A 1 89 ? -0.324 -7.379 10.119 1.00 95.38 89 GLU A C 1
ATOM 672 O O . GLU A 1 89 ? 0.595 -7.453 10.936 1.00 95.38 89 GLU A O 1
ATOM 677 N N . TYR A 1 90 ? -1.088 -6.296 9.981 1.00 93.62 90 TYR A N 1
ATOM 678 C CA . TYR A 1 90 ? -0.969 -5.067 10.756 1.00 93.62 90 TYR A CA 1
ATOM 679 C C . TYR A 1 90 ? -2.304 -4.741 11.419 1.00 93.62 90 TYR A C 1
ATOM 681 O O . TYR A 1 90 ? -3.326 -4.593 10.745 1.00 93.62 90 TYR A O 1
ATOM 689 N N . GLN A 1 91 ? -2.289 -4.603 12.742 1.00 93.31 91 GLN A N 1
ATOM 690 C CA . GLN A 1 91 ? -3.438 -4.151 13.525 1.00 93.31 91 GLN A CA 1
ATOM 691 C C . GLN A 1 91 ? -3.274 -2.660 13.804 1.00 93.31 91 GLN A C 1
ATOM 693 O O . GLN A 1 91 ? -2.303 -2.242 14.430 1.00 93.31 91 GLN A O 1
ATOM 698 N N . LEU A 1 92 ? -4.196 -1.856 13.283 1.00 90.88 92 LEU A N 1
ATOM 699 C CA . LEU A 1 92 ? -4.119 -0.403 13.315 1.00 90.88 92 LEU A CA 1
ATOM 700 C C . LEU A 1 92 ? -5.250 0.132 14.190 1.00 90.88 92 LEU A C 1
ATOM 702 O O . LEU A 1 92 ? -6.409 0.090 13.794 1.00 90.88 92 LEU A O 1
ATOM 706 N N . ASP A 1 93 ? -4.904 0.660 15.364 1.00 84.00 93 ASP A N 1
ATOM 707 C CA . ASP A 1 93 ? -5.858 1.228 16.335 1.00 84.00 93 ASP A CA 1
ATOM 708 C C . ASP A 1 93 ? -6.117 2.737 16.132 1.00 84.00 93 ASP A C 1
ATOM 710 O O . ASP A 1 93 ? -6.870 3.366 16.879 1.00 84.00 93 ASP A O 1
ATOM 714 N N . GLY A 1 94 ? -5.432 3.352 15.164 1.00 67.38 94 GLY A N 1
ATOM 715 C CA . GLY A 1 94 ? -5.386 4.801 14.979 1.00 67.38 94 GLY A CA 1
ATOM 716 C C . GLY A 1 94 ? -6.700 5.422 14.497 1.00 67.38 94 GLY A C 1
ATOM 717 O O . GLY A 1 94 ? -7.519 4.791 13.834 1.00 67.38 94 GLY A O 1
ATOM 718 N N . SER A 1 95 ? -6.877 6.717 14.782 1.00 70.75 95 SER A N 1
ATOM 719 C CA . SER A 1 95 ? -8.069 7.457 14.354 1.00 70.75 95 SER A CA 1
ATOM 720 C C . SER A 1 95 ? -8.108 7.700 12.841 1.00 70.75 95 SER A C 1
ATOM 722 O O . SER A 1 95 ? -9.183 7.613 12.267 1.00 70.75 95 SER A O 1
ATOM 724 N N . THR A 1 96 ? -6.973 7.985 12.188 1.00 78.81 96 THR A N 1
ATOM 725 C CA . THR A 1 96 ? -6.880 8.283 10.736 1.00 78.81 96 THR A CA 1
ATOM 726 C C . THR A 1 96 ? -5.615 7.682 10.099 1.00 78.81 96 THR A C 1
ATOM 728 O O . THR A 1 96 ? -4.729 8.425 9.660 1.00 78.81 96 THR A O 1
ATOM 731 N N . PRO A 1 97 ? -5.459 6.351 10.121 1.00 87.75 97 PRO A N 1
ATOM 732 C CA . PRO A 1 97 ? -4.353 5.678 9.445 1.00 87.75 97 PRO A CA 1
ATOM 733 C C . PRO A 1 97 ? -4.420 5.856 7.917 1.00 87.75 97 PRO A C 1
ATOM 735 O O . PRO A 1 97 ? -5.473 6.131 7.334 1.00 87.75 97 PRO A O 1
ATOM 738 N N . ASN A 1 98 ? -3.267 5.703 7.270 1.00 94.31 98 ASN A N 1
ATOM 739 C CA . ASN A 1 98 ? -3.143 5.691 5.817 1.00 94.31 98 ASN A CA 1
ATOM 740 C C . ASN A 1 98 ? -2.114 4.650 5.372 1.00 94.31 98 ASN A C 1
ATOM 742 O O . ASN A 1 98 ? -1.244 4.250 6.142 1.00 94.31 98 ASN A O 1
ATOM 746 N N . ILE A 1 99 ? -2.221 4.229 4.120 1.00 97.06 99 ILE A N 1
ATOM 747 C CA . ILE A 1 99 ? -1.224 3.442 3.406 1.00 97.06 99 ILE A CA 1
ATOM 748 C C . ILE A 1 99 ? -0.699 4.312 2.277 1.00 97.06 99 ILE A C 1
ATOM 750 O O . ILE A 1 99 ? -1.490 4.857 1.506 1.00 97.06 99 ILE A O 1
ATOM 754 N N . ARG A 1 100 ? 0.622 4.447 2.170 1.00 97.75 100 ARG A N 1
ATOM 755 C CA . ARG A 1 100 ? 1.258 5.256 1.128 1.00 97.75 100 ARG A CA 1
ATOM 756 C C . ARG A 1 100 ? 2.120 4.387 0.230 1.00 97.75 100 ARG A C 1
ATOM 758 O O . ARG A 1 100 ? 2.972 3.654 0.719 1.00 97.75 100 ARG A O 1
ATOM 765 N N . TRP A 1 101 ? 1.930 4.535 -1.070 1.00 98.12 101 TRP A N 1
ATOM 766 C CA . TRP A 1 101 ? 2.704 3.892 -2.121 1.00 98.12 101 TRP A CA 1
ATOM 767 C C . TRP A 1 101 ? 3.522 4.935 -2.880 1.00 98.12 101 TRP A C 1
ATOM 769 O O . TRP A 1 101 ? 3.008 6.014 -3.193 1.00 98.12 101 TRP A O 1
ATOM 779 N N . THR A 1 102 ? 4.781 4.613 -3.174 1.00 97.81 102 THR A N 1
ATOM 780 C CA . THR A 1 102 ? 5.650 5.426 -4.024 1.00 97.81 102 THR A CA 1
ATOM 781 C C . THR A 1 102 ? 6.619 4.554 -4.813 1.00 97.81 102 THR A C 1
ATOM 783 O O . THR A 1 102 ? 7.199 3.628 -4.238 1.00 97.81 102 THR A O 1
ATOM 786 N N . SER A 1 103 ? 6.810 4.879 -6.095 1.00 97.75 103 SER A N 1
ATOM 787 C CA . SER A 1 103 ? 7.891 4.324 -6.913 1.00 97.75 103 SER A CA 1
ATOM 788 C C . SER A 1 103 ? 8.864 5.390 -7.419 1.00 97.75 103 SER A C 1
ATOM 790 O O . SER A 1 103 ? 8.531 6.576 -7.541 1.00 97.75 103 SER A O 1
ATOM 792 N N . ASP A 1 104 ? 10.088 4.961 -7.693 1.00 96.75 104 ASP A N 1
ATOM 793 C CA . ASP A 1 104 ? 11.197 5.770 -8.175 1.00 96.75 104 ASP A CA 1
ATOM 794 C C . ASP A 1 104 ? 11.152 5.953 -9.718 1.00 96.75 104 ASP A C 1
ATOM 796 O O . ASP A 1 104 ? 10.132 5.736 -10.375 1.00 96.75 104 ASP A O 1
ATOM 800 N N . GLY A 1 105 ? 12.209 6.498 -10.327 1.00 95.94 105 GLY A N 1
ATOM 801 C CA . GLY A 1 105 ? 12.267 6.751 -11.768 1.00 95.94 105 GLY A CA 1
ATOM 802 C C . GLY A 1 105 ? 12.577 5.532 -12.649 1.00 95.94 105 GLY A C 1
ATOM 803 O O . GLY A 1 105 ? 12.712 5.718 -13.866 1.00 95.94 105 GLY A O 1
ATOM 804 N N . SER A 1 106 ? 12.752 4.334 -12.089 1.00 94.56 106 SER A N 1
ATOM 805 C CA . SER A 1 106 ? 13.252 3.140 -12.777 1.00 94.56 106 SER A CA 1
ATOM 806 C C . SER A 1 106 ? 12.778 1.823 -12.139 1.00 94.56 106 SER A C 1
ATOM 808 O O . SER A 1 106 ? 11.931 1.851 -11.268 1.00 94.56 106 SER A O 1
ATOM 810 N N . VAL A 1 107 ? 13.277 0.696 -12.682 1.00 95.19 107 VAL A N 1
ATOM 811 C CA . VAL A 1 107 ? 13.106 -0.705 -12.232 1.00 95.19 107 VAL A CA 1
ATOM 812 C C . VAL A 1 107 ? 11.757 -1.015 -11.582 1.00 95.19 107 VAL A C 1
ATOM 814 O O . VAL A 1 107 ? 11.521 -0.784 -10.407 1.00 95.19 107 VAL A O 1
ATOM 817 N N . THR A 1 108 ? 10.901 -1.677 -12.343 1.00 94.69 108 THR A N 1
ATOM 818 C CA . THR A 1 108 ? 9.567 -2.053 -11.888 1.00 94.69 108 THR A CA 1
ATOM 819 C C . THR A 1 108 ? 9.470 -3.560 -11.673 1.00 94.69 108 THR A C 1
ATOM 821 O O . THR A 1 108 ? 10.262 -4.326 -12.225 1.00 94.69 108 THR A O 1
ATOM 824 N N . ASN A 1 109 ? 8.516 -3.981 -10.843 1.00 94.44 109 ASN A N 1
ATOM 825 C CA . ASN A 1 109 ? 8.239 -5.383 -10.520 1.00 94.44 109 ASN A CA 1
ATOM 826 C C . ASN A 1 109 ? 6.720 -5.617 -10.409 1.00 94.44 109 ASN A C 1
ATOM 828 O O . ASN A 1 109 ? 5.920 -4.702 -10.615 1.00 94.44 109 ASN A O 1
ATOM 832 N N . ASP A 1 110 ? 6.333 -6.835 -10.030 1.00 94.31 110 ASP A N 1
ATOM 833 C CA . ASP A 1 110 ? 4.947 -7.314 -9.961 1.00 94.31 110 ASP A CA 1
ATOM 834 C C . ASP A 1 110 ? 4.023 -6.504 -9.022 1.00 94.31 110 ASP A C 1
ATOM 836 O O . ASP A 1 110 ? 2.798 -6.598 -9.132 1.00 94.31 110 ASP A O 1
ATOM 840 N N . GLY A 1 111 ? 4.569 -5.720 -8.088 1.00 95.88 111 GLY A N 1
ATOM 841 C CA . GLY A 1 111 ? 3.812 -4.833 -7.206 1.00 95.88 111 GLY A CA 1
ATOM 842 C C . GLY A 1 111 ? 3.324 -5.507 -5.928 1.00 95.88 111 GLY A C 1
ATOM 843 O O . GLY A 1 111 ? 4.053 -6.262 -5.284 1.00 95.88 111 GLY A O 1
ATOM 844 N N . TRP A 1 112 ? 2.110 -5.184 -5.495 1.00 96.88 112 TRP A N 1
ATOM 845 C CA . TRP A 1 112 ? 1.607 -5.588 -4.186 1.00 96.88 112 TRP A CA 1
ATOM 846 C C . TRP A 1 112 ? 0.097 -5.787 -4.177 1.00 96.88 112 TRP A C 1
ATOM 848 O O . TRP A 1 112 ? -0.634 -5.147 -4.928 1.00 96.88 112 TRP A O 1
ATOM 858 N N . ASP A 1 113 ? -0.354 -6.643 -3.264 1.00 96.94 113 ASP A N 1
ATOM 859 C CA . ASP A 1 113 ? -1.764 -6.827 -2.937 1.00 96.94 113 ASP A CA 1
ATOM 860 C C . ASP A 1 113 ? -1.933 -6.750 -1.424 1.00 96.94 113 ASP A C 1
ATOM 862 O O . ASP A 1 113 ? -1.162 -7.356 -0.666 1.00 96.94 113 ASP A O 1
ATOM 866 N N . PHE A 1 114 ? -2.968 -6.052 -0.973 1.00 97.12 114 PHE A N 1
ATOM 867 C CA . PHE A 1 114 ? -3.380 -6.117 0.418 1.00 97.12 114 PHE A CA 1
ATOM 868 C C . PHE A 1 114 ? -4.893 -6.060 0.568 1.00 97.12 114 PHE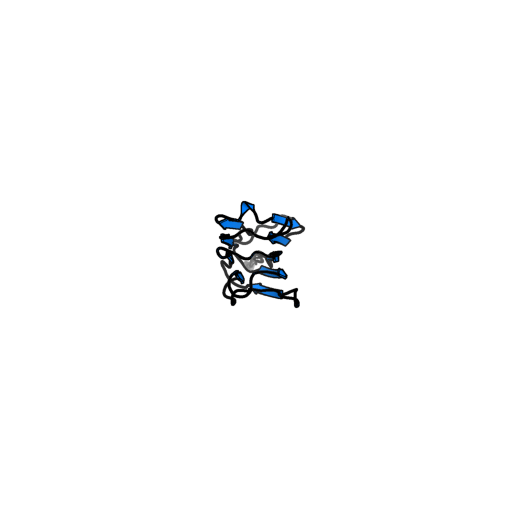 A C 1
ATOM 870 O O . PHE A 1 114 ? -5.616 -5.479 -0.238 1.00 97.12 114 PHE A O 1
ATOM 877 N N . SER A 1 115 ? -5.359 -6.646 1.662 1.00 96.88 115 SER A N 1
ATOM 878 C CA . SER A 1 115 ? -6.731 -6.509 2.128 1.00 96.88 115 SER A CA 1
ATOM 879 C C . SER A 1 115 ? -6.779 -5.605 3.352 1.00 96.88 115 SER A C 1
ATOM 881 O O . SER A 1 115 ? -5.871 -5.608 4.183 1.00 96.88 115 SER A O 1
ATOM 883 N N . LEU A 1 116 ? -7.845 -4.829 3.458 1.00 95.38 116 LEU A N 1
ATOM 884 C CA . LEU A 1 116 ? -8.136 -3.933 4.557 1.00 95.38 116 LEU A CA 1
ATOM 885 C C . LEU A 1 116 ? -9.546 -4.250 5.041 1.00 95.38 116 LEU A C 1
ATOM 887 O O . LEU A 1 116 ? -10.521 -4.143 4.296 1.00 95.38 116 LEU A O 1
ATOM 891 N N . ARG A 1 117 ? -9.646 -4.636 6.311 1.00 92.88 117 ARG A N 1
ATOM 892 C CA . ARG A 1 117 ? -10.920 -4.840 6.996 1.00 92.88 117 ARG A CA 1
ATOM 893 C C . ARG A 1 117 ? -10.981 -3.952 8.220 1.00 92.88 117 ARG A C 1
ATOM 895 O O . ARG A 1 117 ? -10.212 -4.134 9.164 1.00 92.88 117 ARG A O 1
ATOM 902 N N . GLN A 1 118 ? -11.917 -3.020 8.230 1.00 88.81 118 GLN A N 1
ATOM 903 C CA . GLN A 1 118 ? -12.142 -2.174 9.390 1.00 88.81 118 GLN A CA 1
ATOM 904 C C . GLN A 1 118 ? -12.828 -2.985 10.499 1.00 88.81 118 GLN A C 1
ATOM 906 O O . GLN A 1 118 ? -13.836 -3.655 10.282 1.00 88.81 118 GLN A O 1
ATOM 911 N N . THR A 1 119 ? -12.262 -2.977 11.703 1.00 81.69 119 THR A N 1
ATOM 912 C CA . THR A 1 119 ? -12.782 -3.760 12.830 1.00 81.69 119 THR A CA 1
ATOM 913 C C . THR A 1 119 ? -13.748 -2.904 13.638 1.00 81.69 119 THR A C 1
ATOM 915 O O . THR A 1 119 ? -13.349 -2.179 14.539 1.00 81.69 119 THR A O 1
ATOM 918 N N . GLU A 1 120 ? -15.025 -2.991 13.279 1.00 68.38 120 GLU A N 1
ATOM 919 C CA . GLU A 1 120 ? -16.188 -2.539 14.050 1.00 68.38 120 GLU A CA 1
ATOM 920 C C . GLU A 1 120 ? -16.242 -1.054 14.457 1.00 68.38 120 GLU A C 1
ATOM 922 O O . GLU A 1 120 ? -15.877 -0.616 15.546 1.00 68.38 120 GLU A O 1
ATOM 927 N N . ALA A 1 121 ? -16.945 -0.317 13.598 1.00 52.88 121 ALA A N 1
ATOM 928 C CA . ALA A 1 121 ? -17.693 0.903 13.863 1.00 52.88 121 ALA A CA 1
ATOM 929 C C . ALA A 1 121 ? -18.955 0.658 14.732 1.00 52.88 121 ALA A C 1
ATOM 931 O O . ALA A 1 121 ? -20.034 1.147 14.389 1.00 52.88 121 ALA A O 1
ATOM 932 N N . ILE A 1 122 ? -18.875 -0.105 15.832 1.00 46.81 122 ILE A N 1
ATOM 933 C CA . ILE A 1 122 ? -20.041 -0.376 16.694 1.00 46.81 122 ILE A CA 1
ATOM 934 C C . ILE A 1 122 ? -19.850 0.270 18.061 1.00 46.81 122 ILE A C 1
ATOM 936 O O . ILE A 1 122 ? -19.301 -0.308 18.996 1.00 46.81 122 ILE A O 1
ATOM 940 N N . VAL A 1 123 ? -20.364 1.489 18.205 1.00 42.91 123 VAL A N 1
ATOM 941 C CA . VAL A 1 123 ? -20.662 2.007 19.539 1.00 42.91 123 VAL A CA 1
ATOM 942 C C . VAL A 1 123 ? -21.912 1.271 20.006 1.00 42.91 123 VAL A C 1
ATOM 944 O O . VAL A 1 123 ? -23.004 1.515 19.492 1.00 42.91 123 VAL A O 1
ATOM 947 N N . GLU A 1 124 ? -21.783 0.374 20.981 1.00 45.84 124 GLU A N 1
ATOM 948 C CA . GLU A 1 124 ? -22.957 -0.083 21.719 1.00 45.84 124 GLU A CA 1
ATOM 949 C C . GLU A 1 124 ? -23.612 1.144 22.364 1.00 45.84 124 GLU A C 1
ATOM 951 O O . GLU A 1 124 ? -23.089 1.723 23.321 1.00 45.84 124 GLU A O 1
ATOM 956 N N . PHE A 1 125 ? -24.756 1.580 21.832 1.00 41.91 125 PHE A N 1
ATOM 957 C CA . PHE A 1 125 ? -25.563 2.616 22.461 1.00 41.91 125 PHE A CA 1
ATOM 958 C C . PHE A 1 125 ? -26.141 2.044 23.756 1.00 41.91 125 PHE A C 1
ATOM 960 O O . PHE A 1 125 ? -27.229 1.469 23.788 1.00 41.91 125 PHE A O 1
ATOM 967 N N . ARG A 1 126 ? -25.389 2.176 24.849 1.00 50.25 126 ARG A N 1
ATOM 968 C CA . ARG A 1 126 ? -25.884 1.888 26.191 1.00 50.25 126 ARG A CA 1
ATOM 969 C C . ARG A 1 126 ? -26.900 2.968 26.547 1.00 50.25 126 ARG A C 1
ATOM 971 O O . ARG A 1 126 ? -26.544 3.991 27.129 1.00 50.25 126 ARG A O 1
ATOM 978 N N . VAL A 1 127 ? -28.175 2.743 26.223 1.00 48.97 127 VAL A N 1
ATOM 979 C CA . VAL A 1 127 ? -29.261 3.424 26.938 1.00 48.97 127 VAL A CA 1
ATOM 980 C C . VAL A 1 127 ? -29.180 2.934 28.373 1.00 48.97 127 VAL A C 1
ATOM 982 O O . VAL A 1 127 ? -29.693 1.869 28.709 1.00 48.97 127 VAL A O 1
ATOM 985 N N . GLY A 1 128 ? -28.509 3.702 29.226 1.00 41.38 128 GLY A N 1
ATOM 986 C CA . GLY A 1 128 ? -28.749 3.619 30.653 1.00 41.38 128 GLY A CA 1
ATOM 987 C C . GLY A 1 128 ? -30.203 4.003 30.877 1.00 41.38 128 GLY A C 1
ATOM 988 O O . GLY A 1 128 ? -30.530 5.187 30.921 1.00 41.38 128 GLY A O 1
ATOM 989 N N . ALA A 1 129 ? -31.087 3.009 30.959 1.00 43.66 129 ALA A N 1
ATOM 990 C CA . ALA A 1 129 ? -32.409 3.202 31.518 1.00 43.66 129 ALA A CA 1
ATOM 991 C C . ALA A 1 129 ? -32.195 3.601 32.981 1.00 43.66 129 ALA A C 1
ATOM 993 O O . ALA A 1 129 ? -31.982 2.752 33.841 1.00 43.66 129 ALA A O 1
ATOM 994 N N . THR A 1 130 ? -32.160 4.906 33.254 1.00 43.03 130 THR A N 1
ATOM 995 C CA . THR A 1 130 ? -32.330 5.380 34.621 1.00 43.03 130 THR A CA 1
ATOM 996 C C . THR A 1 130 ? -33.762 5.014 34.995 1.00 43.03 130 THR A C 1
ATOM 998 O O . THR A 1 130 ? -34.716 5.480 34.371 1.00 43.03 130 THR A O 1
ATOM 1001 N N . GLU A 1 131 ? -33.920 4.080 35.923 1.00 53.88 131 GLU A N 1
ATOM 1002 C CA . GLU A 1 131 ? -35.205 3.777 36.538 1.00 53.88 131 GLU A CA 1
ATOM 1003 C C . GLU A 1 131 ? -35.639 5.004 37.354 1.00 53.88 131 GLU A C 1
ATOM 1005 O O . GLU A 1 131 ? -34.952 5.360 38.318 1.00 53.88 131 GLU A O 1
ATOM 1010 N N . PRO A 1 132 ? -36.775 5.666 37.067 1.00 45.06 132 PRO A N 1
ATOM 1011 C CA . PRO A 1 132 ? -37.426 6.443 38.100 1.00 45.06 132 PRO A CA 1
ATOM 1012 C C . PRO A 1 132 ? -38.129 5.469 39.049 1.00 45.06 132 PRO A C 1
ATOM 1014 O O . PRO A 1 132 ? -39.204 4.937 38.778 1.00 45.06 132 PRO A O 1
ATOM 1017 N N . HIS A 1 133 ? -37.473 5.263 40.185 1.00 49.56 133 HIS A N 1
ATOM 1018 C CA . HIS A 1 133 ? -38.031 4.760 41.431 1.00 49.56 133 HIS A CA 1
ATOM 1019 C C . HIS A 1 133 ? -39.325 5.539 41.752 1.00 49.56 133 HIS A C 1
ATOM 1021 O O . HIS A 1 133 ? -39.281 6.700 42.157 1.00 49.56 133 HIS A O 1
ATOM 1027 N N . GLY A 1 134 ? -40.481 4.922 41.507 1.00 41.84 134 GLY A N 1
ATOM 1028 C CA . GLY A 1 134 ? -41.799 5.491 41.779 1.00 41.84 134 GLY A CA 1
ATOM 1029 C C . GLY A 1 134 ? -42.478 4.749 42.922 1.00 41.84 134 GLY A C 1
ATOM 1030 O O . GLY A 1 134 ? -43.201 3.785 42.692 1.00 41.84 134 GLY A O 1
ATOM 1031 N N . ILE A 1 135 ? -42.241 5.196 44.155 1.00 53.16 135 ILE A N 1
ATOM 1032 C CA . ILE A 1 135 ? -43.067 4.830 45.309 1.00 53.16 135 ILE A CA 1
ATOM 1033 C C . ILE A 1 135 ? -44.454 5.473 45.148 1.00 53.16 135 ILE A C 1
ATOM 1035 O O . ILE A 1 135 ? -44.598 6.687 45.242 1.00 53.16 135 ILE A O 1
ATOM 1039 N N . GLY A 1 136 ? -45.474 4.662 44.878 1.00 38.78 136 GLY A N 1
ATOM 1040 C CA . GLY A 1 136 ? -46.876 5.073 44.940 1.00 38.78 136 GLY A CA 1
ATOM 1041 C C . GLY A 1 136 ? -47.490 4.608 46.254 1.00 38.78 136 GLY A C 1
ATOM 1042 O O . GLY A 1 136 ? -47.782 3.425 46.406 1.00 38.78 136 GLY A O 1
ATOM 1043 N N . PHE A 1 137 ? -47.634 5.532 47.203 1.00 44.66 137 PHE A N 1
ATOM 1044 C CA . PHE A 1 137 ? -48.614 5.426 48.282 1.00 44.66 137 PHE A CA 1
ATOM 1045 C C . PHE A 1 137 ? -49.996 5.768 47.712 1.00 44.66 137 PHE A C 1
ATOM 1047 O O . PHE A 1 137 ? -50.091 6.740 46.966 1.00 44.66 137 PHE A O 1
ATOM 1054 N N . GLU A 1 138 ? -50.996 4.972 48.108 1.00 46.16 138 GLU A N 1
ATOM 1055 C CA . GLU A 1 138 ? -52.429 5.251 48.373 1.00 46.16 138 GLU A CA 1
ATOM 1056 C C . GLU A 1 138 ? -53.328 4.077 47.951 1.00 46.16 138 GLU A C 1
ATOM 1058 O O . GLU A 1 138 ? -53.386 3.741 46.748 1.00 46.16 138 GLU A O 1
#

Secondary structure (DSSP, 8-state):
--PPPPTT-EEEEEESTTGGGSEEEEETTEEEEEESTTSSPPTT-EEEEEEES-EEEEEEEEE--TTTSEEEETTSPPB-SB-TT--EEEEE--SS-EEEEE--SS----EEEEEEEE--------------------